Protein AF-A0A3L6PI39-F1 (afdb_monomer)

Mean predicted aligned error: 10.62 Å

Radius of gyration: 19.72 Å; Cα contacts (8 Å, |Δi|>4): 146; chains: 1; bounding box: 45×63×44 Å

Secondary structure (DSSP, 8-state):
-PPP----PPPP---------------SS-EE--EE-TT--EEE-HHHHHHHHHHHHHHHHHHS-TT--BSS-SS-TTBPPHHHHHHHHHHHHTTEEPPTT-HHHHHHHHHHHHHHHHHHHHHHHHHHHHHT----STTTHHHHTTHHHHHHHHHSHHHHHHHHTT-

Organism: Panicum miliaceum (NCBI:txid4540)

Foldseek 3Di:
DDDDDDDPDDDDPPPDPDPPCPDLDQDPAADEQDDADPQLQRPPDPVVNVNLLSLLLLLLLVQPALQQPACDDPDPPSHGDVVSLVSSLVSSCVRYPYDPPCSVSNSVVSSVSSRVSSVVVLVVLLVCLVVVHDDDCVSRVVHVVCSVVSSVVCPDPVNVVVVVVVD

pLDDT: mean 79.51, std 19.21, range [31.94, 96.56]

Sequence (167 aa):
MKRCQLRLRKRPRRQLPVGPNEVNKMPKGRSLIIKLDELGELVAPISVMGPYKSSIGVVVRENVPIRYKYWNAKDKTCVVPDSVKEICWGKLKEKFIFPEGSEALARRRALFLMGNSFRYFKFTLNKHVKNKTEPDWENLANQQLFWEEFVMYKMSEESQANSTTNS

Solvent-accessible surface area (backbone atoms only — not comparable to full-atom values): 10200 Å² total; per-residue (Å²): 136,86,84,89,78,86,79,83,75,80,78,78,81,80,79,71,84,82,67,83,81,68,72,75,60,70,73,93,60,73,43,74,42,73,38,62,47,100,74,29,46,80,67,29,52,68,83,50,49,58,59,49,55,41,29,43,45,40,43,38,66,77,63,52,66,68,66,40,79,32,66,76,61,94,60,76,74,53,34,54,52,67,70,52,52,48,52,43,50,50,63,49,51,75,36,38,46,71,47,86,94,38,58,70,46,39,50,56,32,48,55,52,52,34,42,54,41,48,53,51,50,53,53,57,54,50,50,25,60,75,68,74,49,80,75,76,47,91,87,34,57,89,41,56,87,34,43,66,64,39,48,54,49,61,73,31,67,75,47,50,52,65,61,61,77,78,109

Structure (mmCIF, N/CA/C/O backbone):
data_AF-A0A3L6PI39-F1
#
_entry.id   AF-A0A3L6PI39-F1
#
loop_
_atom_site.group_PDB
_atom_site.id
_atom_site.type_symbol
_atom_site.label_atom_id
_atom_site.label_alt_id
_atom_site.label_comp_id
_atom_site.label_asym_id
_atom_site.label_entity_id
_atom_site.label_seq_id
_atom_site.pdbx_PDB_ins_code
_atom_site.Cartn_x
_atom_site.Cartn_y
_atom_site.Cartn_z
_atom_site.occupancy
_atom_site.B_iso_or_equiv
_atom_site.auth_seq_id
_atom_site.auth_comp_id
_atom_site.auth_asym_id
_atom_site.auth_atom_id
_atom_site.pdbx_PDB_model_num
ATOM 1 N N . MET A 1 1 ? 24.907 52.039 -8.356 1.00 39.50 1 MET A N 1
ATOM 2 C CA . MET A 1 1 ? 24.135 51.416 -9.459 1.00 39.50 1 MET A CA 1
ATOM 3 C C . MET A 1 1 ? 23.731 50.002 -9.048 1.00 39.50 1 MET A C 1
ATOM 5 O O . MET A 1 1 ? 24.560 49.277 -8.515 1.00 39.50 1 MET A O 1
ATOM 9 N N . LYS A 1 2 ? 22.437 49.670 -9.149 1.00 38.12 2 LYS A N 1
ATOM 10 C CA . LYS A 1 2 ? 21.784 48.532 -8.469 1.00 38.12 2 LYS A CA 1
ATOM 11 C C . LYS A 1 2 ? 22.017 47.202 -9.210 1.00 38.12 2 LYS A C 1
ATOM 13 O O . LYS A 1 2 ? 21.803 47.131 -10.415 1.00 38.12 2 LYS A O 1
ATOM 18 N N . ARG A 1 3 ? 22.410 46.150 -8.477 1.00 36.62 3 ARG A N 1
ATOM 19 C CA . ARG A 1 3 ? 22.516 44.759 -8.964 1.00 36.62 3 ARG A CA 1
ATOM 20 C C . ARG A 1 3 ? 21.129 44.213 -9.340 1.00 36.62 3 ARG A C 1
ATOM 22 O O . ARG A 1 3 ? 20.230 44.194 -8.502 1.00 36.62 3 ARG A O 1
ATOM 29 N N . CYS A 1 4 ? 20.982 43.732 -10.575 1.00 31.94 4 CYS A N 1
ATOM 30 C CA . CYS A 1 4 ? 19.841 42.932 -11.024 1.00 31.94 4 CYS A CA 1
ATOM 31 C C . CYS A 1 4 ? 19.865 41.552 -10.349 1.00 31.94 4 CYS A C 1
ATOM 33 O O . CYS A 1 4 ? 20.789 40.775 -10.572 1.00 31.94 4 CYS A O 1
ATOM 35 N N . GLN A 1 5 ? 18.841 41.225 -9.557 1.00 40.06 5 GLN A N 1
ATOM 36 C CA . GLN A 1 5 ? 18.541 39.846 -9.167 1.00 40.06 5 GLN A CA 1
ATOM 37 C C . GLN A 1 5 ? 17.356 39.343 -9.997 1.00 40.06 5 GLN A C 1
ATOM 39 O O . GLN A 1 5 ? 16.225 39.808 -9.842 1.00 40.06 5 GLN A O 1
ATOM 44 N N . LEU A 1 6 ? 17.623 38.380 -10.879 1.00 38.12 6 LEU A N 1
ATOM 45 C CA . LEU A 1 6 ? 16.611 37.649 -11.632 1.00 38.12 6 LEU A CA 1
ATOM 46 C C . LEU A 1 6 ? 15.850 36.725 -10.662 1.00 38.12 6 LEU A C 1
ATOM 48 O O . LEU A 1 6 ? 16.377 35.709 -10.209 1.00 38.12 6 LEU A O 1
ATOM 52 N N . ARG A 1 7 ? 14.602 37.062 -10.317 1.00 40.19 7 ARG A N 1
ATOM 53 C CA . ARG A 1 7 ? 13.710 36.146 -9.589 1.00 40.19 7 ARG A CA 1
ATOM 54 C C . ARG A 1 7 ? 13.206 35.071 -10.553 1.00 40.19 7 ARG A C 1
ATOM 56 O O . ARG A 1 7 ? 12.325 35.335 -11.369 1.00 40.19 7 ARG A O 1
ATOM 63 N N . LEU A 1 8 ? 13.721 33.849 -10.432 1.00 42.47 8 LEU A N 1
ATOM 64 C CA . LEU A 1 8 ? 13.136 32.666 -11.066 1.00 42.47 8 LEU A CA 1
ATOM 65 C C . LEU A 1 8 ? 11.735 32.426 -10.478 1.00 42.47 8 LEU A C 1
ATOM 67 O O . LEU A 1 8 ? 11.581 31.938 -9.358 1.00 42.47 8 LEU A O 1
ATOM 71 N N . ARG A 1 9 ? 10.691 32.801 -11.225 1.00 39.16 9 ARG A N 1
ATOM 72 C CA . ARG A 1 9 ? 9.297 32.486 -10.885 1.00 39.16 9 ARG A CA 1
ATOM 73 C C . ARG A 1 9 ? 9.102 30.969 -10.985 1.00 39.16 9 ARG A C 1
ATOM 75 O O . ARG A 1 9 ? 9.235 30.398 -12.066 1.00 39.16 9 ARG A O 1
ATOM 82 N N . LYS A 1 10 ? 8.781 30.308 -9.867 1.00 44.25 10 LYS A N 1
ATOM 83 C CA . LYS A 1 10 ? 8.395 28.887 -9.862 1.00 44.25 10 LYS A CA 1
ATOM 84 C C . LYS A 1 10 ? 7.139 28.710 -10.725 1.00 44.25 10 LYS A C 1
ATOM 86 O O . LYS A 1 10 ? 6.138 29.385 -10.498 1.00 44.25 10 LYS A O 1
ATOM 91 N N . ARG A 1 11 ? 7.196 27.819 -11.722 1.00 35.59 11 ARG A N 1
ATOM 92 C CA . ARG A 1 11 ? 6.043 27.478 -12.570 1.00 35.59 11 ARG A CA 1
ATOM 93 C C . ARG A 1 11 ? 4.965 26.789 -11.714 1.00 35.59 11 ARG A C 1
ATOM 95 O O . ARG A 1 11 ? 5.303 25.843 -11.001 1.00 35.59 11 ARG A O 1
ATOM 102 N N . PRO A 1 12 ? 3.691 27.210 -11.775 1.00 39.28 12 PRO A N 1
ATOM 103 C CA . PRO A 1 12 ? 2.614 26.499 -11.097 1.00 39.28 12 PRO A CA 1
ATOM 104 C C . PRO A 1 12 ? 2.446 25.102 -11.712 1.00 39.28 12 PRO A C 1
ATOM 106 O O . PRO A 1 12 ? 2.487 24.944 -12.936 1.00 39.28 12 PRO A O 1
ATOM 109 N N . ARG A 1 13 ? 2.269 24.075 -10.868 1.00 39.69 13 ARG A N 1
ATOM 110 C CA . ARG A 1 13 ? 1.882 22.734 -11.333 1.00 39.69 13 ARG A CA 1
ATOM 111 C C . ARG A 1 13 ? 0.530 22.865 -12.027 1.00 39.69 13 ARG A C 1
ATOM 113 O O . ARG A 1 13 ? -0.454 23.190 -11.369 1.00 39.69 13 ARG A O 1
ATOM 120 N N . ARG A 1 14 ? 0.472 22.601 -13.335 1.00 37.84 14 ARG A N 1
ATOM 121 C CA . ARG A 1 14 ? -0.806 22.387 -14.023 1.00 37.84 14 ARG A CA 1
ATOM 122 C C . ARG A 1 14 ? -1.449 21.157 -13.388 1.00 37.84 14 ARG A C 1
ATOM 124 O O . ARG A 1 14 ? -0.937 20.053 -13.549 1.00 37.84 14 ARG A O 1
ATOM 131 N N . GLN A 1 15 ? -2.521 21.355 -12.632 1.00 40.69 15 GLN A N 1
ATOM 132 C CA . GLN A 1 15 ? -3.422 20.260 -12.304 1.00 40.69 15 GLN A CA 1
ATOM 133 C C . GLN A 1 15 ? -4.182 19.955 -13.594 1.00 40.69 15 GLN A C 1
ATOM 135 O O . GLN A 1 15 ? -4.947 20.788 -14.073 1.00 40.69 15 GLN A O 1
ATOM 140 N N . LEU A 1 16 ? -3.875 18.817 -14.217 1.00 37.38 16 LEU A N 1
ATOM 141 C CA . LEU A 1 16 ? -4.706 18.294 -15.296 1.00 37.38 16 LEU A CA 1
ATOM 142 C C . LEU A 1 16 ? -6.069 17.926 -14.693 1.00 37.38 16 LEU A C 1
ATOM 144 O O . LEU A 1 16 ? -6.094 17.420 -13.566 1.00 37.38 16 LEU A O 1
ATOM 148 N N . PRO A 1 17 ? -7.182 18.191 -15.397 1.00 33.75 17 PRO A N 1
ATOM 149 C CA . PRO A 1 17 ? -8.504 17.825 -14.919 1.00 33.75 17 PRO A CA 1
ATOM 150 C C . PRO A 1 17 ? -8.532 16.319 -14.656 1.00 33.75 17 PRO A C 1
ATOM 152 O O . PRO A 1 17 ? -8.237 15.509 -15.536 1.00 33.75 17 PRO A O 1
ATOM 155 N N . VAL A 1 18 ? -8.829 15.958 -13.410 1.00 47.06 18 VAL A N 1
ATOM 156 C CA . VAL A 1 18 ? -9.078 14.574 -13.018 1.00 47.06 18 VAL A CA 1
ATOM 157 C C . VAL A 1 18 ? -10.391 14.193 -13.692 1.00 47.06 18 VAL A C 1
ATOM 159 O O . VAL A 1 18 ? -11.441 14.732 -13.346 1.00 47.06 18 VAL A O 1
ATOM 162 N N . GLY A 1 19 ? -10.310 13.346 -14.721 1.00 35.53 19 GLY A N 1
ATOM 163 C CA . GLY A 1 19 ? -11.484 12.772 -15.375 1.00 35.53 19 GLY A CA 1
ATOM 164 C C . GLY A 1 19 ? -12.363 12.012 -14.374 1.00 35.53 19 GLY A C 1
ATOM 165 O O . GLY A 1 19 ? -11.926 11.760 -13.247 1.00 35.53 19 GLY A O 1
ATOM 166 N N . PRO A 1 20 ? -13.604 11.659 -14.752 1.00 33.81 20 PRO A N 1
ATOM 167 C CA . PRO A 1 20 ? -14.508 10.929 -13.869 1.00 33.81 20 PRO A CA 1
ATOM 168 C C . PRO A 1 20 ? -13.788 9.706 -13.293 1.00 33.81 20 PRO A C 1
ATOM 170 O O . PRO A 1 20 ? -13.123 8.980 -14.030 1.00 33.81 20 PRO A O 1
ATOM 173 N N . ASN A 1 21 ? -13.874 9.544 -11.969 1.00 45.19 21 ASN A N 1
ATOM 174 C CA . ASN A 1 21 ? -13.255 8.459 -11.213 1.00 45.19 21 ASN A CA 1
ATOM 175 C C . ASN A 1 21 ? -13.809 7.111 -11.694 1.00 45.19 21 ASN A C 1
ATOM 177 O O . ASN A 1 21 ? -14.702 6.539 -11.072 1.00 45.19 21 ASN A O 1
ATOM 181 N N . GLU A 1 22 ? -13.269 6.576 -12.785 1.00 43.88 22 GLU A N 1
ATOM 182 C CA . GLU A 1 22 ? -13.288 5.141 -12.989 1.00 43.88 22 GLU A CA 1
ATOM 183 C C . GLU A 1 22 ? -12.560 4.558 -11.776 1.00 43.88 22 GLU A C 1
ATOM 185 O O . GLU A 1 22 ? -11.419 4.930 -11.482 1.00 43.88 22 GLU A O 1
ATOM 190 N N . VAL A 1 23 ? -13.283 3.754 -10.993 1.00 54.53 23 VAL A N 1
ATOM 191 C CA . VAL A 1 23 ? -12.798 3.128 -9.758 1.00 54.53 23 VAL A CA 1
ATOM 192 C C . VAL A 1 23 ? -11.369 2.654 -9.996 1.00 54.53 23 VAL A C 1
ATOM 194 O O . VAL A 1 23 ? -11.125 1.977 -10.993 1.00 54.53 23 VAL A O 1
ATOM 197 N N . ASN A 1 24 ? -10.420 3.057 -9.139 1.00 62.69 24 ASN A N 1
ATOM 198 C CA . ASN A 1 24 ? -9.014 2.676 -9.297 1.00 62.69 24 ASN A CA 1
ATOM 199 C C . ASN A 1 24 ? -8.946 1.146 -9.396 1.00 62.69 24 ASN A C 1
ATOM 201 O O . ASN A 1 24 ? -9.090 0.468 -8.384 1.00 62.69 24 ASN A O 1
ATOM 205 N N . LYS A 1 25 ? -8.770 0.622 -10.608 1.00 71.06 25 LYS A N 1
ATOM 206 C CA . LYS A 1 25 ? -8.660 -0.804 -10.914 1.00 71.06 25 LYS A CA 1
ATOM 207 C C . LYS A 1 25 ? -7.218 -1.115 -11.274 1.00 71.06 25 LYS A C 1
ATOM 209 O O . LYS A 1 25 ? -6.476 -0.254 -11.750 1.00 71.06 25 LYS A O 1
ATOM 214 N N . MET A 1 26 ? -6.826 -2.364 -11.059 1.00 80.25 26 MET A N 1
ATOM 215 C CA . MET A 1 26 ? -5.541 -2.855 -11.542 1.00 80.25 26 MET A CA 1
ATOM 216 C C . MET A 1 26 ? -5.501 -2.777 -13.080 1.00 80.25 26 MET A C 1
ATOM 218 O O . MET A 1 26 ? -6.499 -3.126 -13.720 1.00 80.25 26 MET A O 1
ATOM 222 N N . PRO A 1 27 ? -4.387 -2.360 -13.708 1.00 79.88 27 PRO A N 1
ATOM 223 C CA . PRO A 1 27 ? -4.269 -2.385 -15.159 1.00 79.88 27 PRO A CA 1
ATOM 224 C C . PRO A 1 27 ? -4.460 -3.811 -15.699 1.00 79.88 27 PRO A C 1
ATOM 226 O O . PRO A 1 27 ? -3.979 -4.796 -15.127 1.00 79.88 27 PRO A O 1
ATOM 229 N N . LYS A 1 28 ? -5.178 -3.919 -16.826 1.00 76.12 28 LYS A N 1
ATOM 230 C CA . LYS A 1 28 ? -5.481 -5.208 -17.473 1.00 76.12 28 LYS A CA 1
ATOM 231 C C . LYS A 1 28 ? -4.230 -5.864 -18.079 1.00 76.12 28 LYS A C 1
ATOM 233 O O . LYS A 1 28 ? -4.134 -7.086 -18.075 1.00 76.12 28 LYS A O 1
ATOM 238 N N . GLY A 1 29 ? -3.265 -5.067 -18.545 1.00 79.06 29 GLY A N 1
ATOM 239 C CA . GLY A 1 29 ? -1.995 -5.528 -19.122 1.00 79.06 29 GLY A CA 1
ATOM 240 C C . GLY A 1 29 ? -0.782 -5.315 -18.210 1.00 79.06 29 GLY A C 1
ATOM 241 O O . GLY A 1 29 ? -0.890 -4.711 -17.142 1.00 79.06 29 GLY A O 1
ATOM 242 N N . ARG A 1 30 ? 0.387 -5.793 -18.658 1.00 81.69 30 ARG A N 1
ATOM 243 C CA . ARG A 1 30 ? 1.677 -5.515 -18.007 1.00 81.69 30 ARG A CA 1
ATOM 244 C C . ARG A 1 30 ? 2.268 -4.211 -18.530 1.00 81.69 30 ARG A C 1
ATOM 246 O O . ARG A 1 30 ? 2.259 -3.970 -19.732 1.00 81.69 30 ARG A O 1
ATOM 253 N N . SER A 1 31 ? 2.786 -3.383 -17.631 1.00 81.75 31 SER A N 1
ATOM 254 C CA . SER A 1 31 ? 3.472 -2.134 -17.969 1.00 81.75 31 SER A CA 1
ATOM 255 C C . SER A 1 31 ? 4.971 -2.271 -17.736 1.00 81.75 31 SER A C 1
ATOM 257 O O . SER A 1 31 ? 5.403 -2.674 -16.655 1.00 81.75 31 SER A O 1
ATOM 259 N N . LEU A 1 32 ? 5.761 -1.921 -18.750 1.00 75.94 32 LEU A N 1
ATOM 260 C CA . LEU A 1 32 ? 7.213 -1.880 -18.641 1.00 75.94 32 LEU A CA 1
ATOM 261 C C . LEU A 1 32 ? 7.647 -0.570 -17.983 1.00 75.94 32 LEU A C 1
ATOM 263 O O . LEU A 1 32 ? 7.307 0.523 -18.443 1.00 75.94 32 LEU A O 1
ATOM 267 N N . ILE A 1 33 ? 8.421 -0.692 -16.914 1.00 76.75 33 ILE A N 1
ATOM 268 C CA . ILE A 1 33 ? 9.113 0.417 -16.277 1.00 76.75 33 ILE A CA 1
ATOM 269 C C . ILE A 1 33 ? 10.510 0.481 -16.883 1.00 76.75 33 ILE A C 1
ATOM 271 O O . ILE A 1 33 ? 11.258 -0.487 -16.819 1.00 76.75 33 ILE A O 1
ATOM 275 N N . ILE A 1 34 ? 10.854 1.622 -17.480 1.00 69.94 34 ILE A N 1
ATOM 276 C CA . ILE A 1 34 ? 12.105 1.777 -18.233 1.00 69.94 34 ILE A CA 1
ATOM 277 C C . ILE A 1 34 ? 13.202 2.352 -17.339 1.00 69.94 34 ILE A C 1
ATOM 279 O O . ILE A 1 34 ? 14.354 1.940 -17.429 1.00 69.94 34 ILE A O 1
ATOM 283 N N . LYS A 1 35 ? 12.863 3.317 -16.475 1.00 77.19 35 LYS A N 1
ATOM 284 C CA . LYS A 1 35 ? 13.859 4.010 -15.655 1.00 77.19 35 LYS A CA 1
ATOM 285 C C . LYS A 1 35 ? 13.341 4.343 -14.264 1.00 77.19 35 LYS A C 1
ATOM 287 O O . LYS A 1 35 ? 12.277 4.954 -14.118 1.00 77.19 35 LYS A O 1
ATOM 292 N N . LEU A 1 36 ? 14.163 4.002 -13.276 1.00 80.75 36 LEU A N 1
ATOM 293 C CA . LEU A 1 36 ? 14.046 4.439 -11.890 1.00 80.75 36 LEU A CA 1
ATOM 294 C C . LEU A 1 36 ? 15.141 5.471 -11.576 1.00 80.75 36 LEU A C 1
ATOM 296 O O . LEU A 1 36 ? 16.206 5.441 -12.197 1.00 80.75 36 LEU A O 1
ATOM 300 N N . ASP A 1 37 ? 14.875 6.398 -10.658 1.00 80.88 37 ASP A N 1
ATOM 301 C CA . ASP A 1 37 ? 15.915 7.260 -10.081 1.00 80.88 37 ASP A CA 1
ATOM 302 C C . ASP A 1 37 ? 16.670 6.555 -8.940 1.00 80.88 37 ASP A C 1
ATOM 304 O O . ASP A 1 37 ? 16.366 5.418 -8.581 1.00 80.88 37 ASP A O 1
ATOM 308 N N . GLU A 1 38 ? 17.648 7.242 -8.345 1.00 79.50 38 GLU A N 1
ATOM 309 C CA . GLU A 1 38 ? 18.454 6.744 -7.217 1.00 79.50 38 GLU A CA 1
ATOM 310 C C . GLU A 1 38 ? 17.622 6.406 -5.966 1.00 79.50 38 GLU A C 1
ATOM 312 O O . GLU A 1 38 ? 18.056 5.636 -5.110 1.00 79.50 38 GLU A O 1
ATOM 317 N N . LEU A 1 39 ? 16.412 6.959 -5.853 1.00 79.00 39 LEU A N 1
ATOM 318 C CA . LEU A 1 39 ? 15.469 6.701 -4.765 1.00 79.00 39 LEU A CA 1
ATOM 319 C C . LEU A 1 39 ? 14.466 5.587 -5.109 1.00 79.00 39 LEU A C 1
ATOM 321 O O . LEU A 1 39 ? 13.666 5.203 -4.249 1.00 79.00 39 LEU A O 1
ATOM 325 N N . GLY A 1 40 ? 14.503 5.062 -6.336 1.00 76.69 40 GLY A N 1
ATOM 326 C CA . GLY A 1 40 ? 13.582 4.055 -6.852 1.00 76.69 40 GLY A CA 1
ATOM 327 C C . GLY A 1 40 ? 12.253 4.615 -7.352 1.00 76.69 40 GLY A C 1
ATOM 328 O O . GLY A 1 40 ? 11.320 3.841 -7.567 1.00 76.69 40 GLY A O 1
ATOM 329 N N . GLU A 1 41 ? 12.122 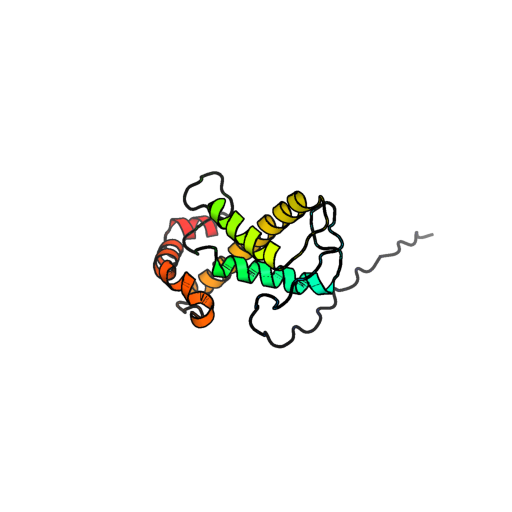5.933 -7.506 1.00 80.38 41 GLU A N 1
ATOM 330 C CA . GLU A 1 41 ? 10.944 6.541 -8.115 1.00 80.38 41 GLU A CA 1
ATOM 331 C C . GLU A 1 41 ? 10.916 6.302 -9.616 1.00 80.38 41 GLU A C 1
ATOM 333 O O . GLU A 1 41 ? 11.932 6.307 -10.309 1.00 80.38 41 GLU A O 1
ATOM 338 N N . LEU A 1 42 ? 9.701 6.153 -10.128 1.00 77.38 42 LEU A N 1
ATOM 339 C CA . LEU A 1 42 ? 9.447 6.046 -11.553 1.00 77.38 42 LEU A CA 1
ATOM 340 C C . LEU A 1 42 ? 9.755 7.363 -12.255 1.00 77.38 42 LEU A C 1
ATOM 342 O O . LEU A 1 42 ? 9.037 8.345 -12.069 1.00 77.38 42 LEU A O 1
ATOM 346 N N . VAL A 1 43 ? 10.784 7.357 -13.100 1.00 77.00 43 VAL A N 1
ATOM 347 C CA . VAL A 1 43 ? 11.140 8.504 -13.948 1.00 77.00 43 VAL A CA 1
ATOM 348 C C . VAL A 1 43 ? 10.526 8.353 -15.335 1.00 77.00 43 VAL A C 1
ATOM 350 O O . VAL A 1 43 ? 10.044 9.330 -15.907 1.00 77.00 43 VAL A O 1
ATOM 353 N N . ALA A 1 44 ? 10.519 7.134 -15.882 1.00 70.75 44 ALA A N 1
ATOM 354 C CA . ALA A 1 44 ? 9.964 6.866 -17.202 1.00 70.75 44 ALA A CA 1
ATOM 355 C C . ALA A 1 44 ? 9.410 5.433 -17.338 1.00 70.75 44 ALA A C 1
ATOM 357 O O . ALA A 1 44 ? 10.024 4.488 -16.829 1.00 70.75 44 ALA A O 1
ATOM 358 N N . PRO A 1 45 ? 8.303 5.249 -18.084 1.00 78.88 45 PRO A N 1
ATOM 359 C CA . PRO A 1 45 ? 7.528 6.284 -18.782 1.00 78.88 45 PRO A CA 1
ATOM 360 C C . PRO A 1 45 ? 6.531 7.020 -17.862 1.00 78.88 45 PRO A C 1
ATOM 362 O O . PRO A 1 45 ? 5.938 6.433 -16.957 1.00 78.88 45 PRO A O 1
ATOM 365 N N . ILE A 1 46 ? 6.297 8.314 -18.125 1.00 79.56 46 ILE A N 1
ATOM 366 C CA . ILE A 1 46 ? 5.378 9.164 -17.335 1.00 79.56 46 ILE A CA 1
ATOM 367 C C . ILE A 1 46 ? 3.944 8.605 -17.348 1.00 79.56 46 ILE A C 1
ATOM 369 O O . ILE A 1 46 ? 3.238 8.678 -16.343 1.00 79.56 46 ILE A O 1
ATOM 373 N N . SER A 1 47 ? 3.534 7.985 -18.460 1.00 83.31 47 SER A N 1
ATOM 374 C CA . SER A 1 47 ? 2.216 7.359 -18.625 1.00 83.31 47 SER A CA 1
ATOM 375 C C . SER A 1 47 ? 1.939 6.239 -17.618 1.00 83.31 47 SER A C 1
ATOM 377 O O . SER A 1 47 ? 0.784 6.008 -17.274 1.00 83.31 47 SER A O 1
ATOM 379 N N . VAL A 1 48 ? 2.979 5.575 -17.103 1.00 84.25 48 VAL A N 1
ATOM 380 C CA . VAL A 1 48 ? 2.858 4.449 -16.163 1.00 84.25 48 VAL A CA 1
ATOM 381 C C . VAL A 1 48 ? 2.828 4.917 -14.704 1.00 84.25 48 VAL A C 1
ATOM 383 O O . VAL A 1 48 ? 2.324 4.201 -13.842 1.00 84.25 48 VAL A O 1
ATOM 386 N N . MET A 1 49 ? 3.271 6.144 -14.402 1.00 83.31 49 MET A N 1
ATOM 387 C CA . MET A 1 49 ? 3.340 6.655 -13.023 1.00 83.31 49 MET A CA 1
ATOM 388 C C . MET A 1 49 ? 1.973 6.718 -12.331 1.00 83.31 49 MET A C 1
ATOM 390 O O . MET A 1 49 ? 1.859 6.374 -11.153 1.00 83.31 49 MET A O 1
ATOM 394 N N . GLY A 1 50 ? 0.943 7.176 -13.050 1.00 85.12 50 GLY A N 1
ATOM 395 C CA . GLY A 1 50 ? -0.435 7.230 -12.553 1.00 85.12 50 GLY A CA 1
ATOM 396 C C . GLY A 1 50 ? -0.976 5.829 -12.249 1.00 85.12 50 GLY A C 1
ATOM 397 O O . GLY A 1 50 ? -1.236 5.535 -11.080 1.00 85.12 50 GLY A O 1
ATOM 398 N N . PRO A 1 51 ? -1.049 4.937 -13.258 1.00 88.81 51 PRO A N 1
ATOM 399 C CA . PRO A 1 51 ? -1.454 3.545 -13.080 1.00 88.81 51 PRO A CA 1
ATOM 400 C C . PRO A 1 51 ? -0.686 2.815 -11.977 1.00 88.81 51 PRO A C 1
ATOM 402 O O . PRO A 1 51 ? -1.293 2.068 -11.215 1.00 88.81 51 PRO A O 1
ATOM 405 N N . TYR A 1 52 ? 0.617 3.058 -11.827 1.00 88.88 52 TYR A N 1
ATOM 406 C CA . TYR A 1 52 ? 1.426 2.463 -10.764 1.00 88.88 52 TYR A CA 1
ATOM 407 C C . TYR A 1 52 ? 0.975 2.890 -9.363 1.00 88.88 52 TYR A C 1
ATOM 409 O O . TYR A 1 52 ? 0.755 2.047 -8.493 1.00 88.88 52 TYR A O 1
ATOM 417 N N . LYS A 1 53 ? 0.772 4.196 -9.138 1.00 89.00 53 LYS A N 1
ATOM 418 C CA . LYS A 1 53 ? 0.286 4.710 -7.845 1.00 89.00 53 LYS A CA 1
ATOM 419 C C . LYS A 1 53 ? -1.131 4.230 -7.537 1.00 89.00 53 LYS A C 1
ATOM 421 O O . LYS A 1 53 ? -1.402 3.848 -6.398 1.00 89.00 53 LYS A O 1
ATOM 426 N N . SER A 1 54 ? -2.012 4.209 -8.537 1.00 90.19 54 SER A N 1
ATOM 427 C CA . SER A 1 54 ? -3.363 3.656 -8.393 1.00 90.19 54 SER A CA 1
ATOM 428 C C . SER A 1 54 ? -3.319 2.169 -8.038 1.00 90.19 54 SER A C 1
ATOM 430 O O . SER A 1 54 ? -3.987 1.753 -7.093 1.00 90.19 54 SER A O 1
ATOM 432 N N . SER A 1 55 ? -2.464 1.397 -8.714 1.00 92.56 55 SER A N 1
ATOM 433 C CA . SER A 1 55 ? -2.263 -0.035 -8.461 1.00 92.56 55 SER A CA 1
ATOM 434 C C . SER A 1 55 ? -1.769 -0.307 -7.046 1.00 92.56 55 SER A C 1
ATOM 436 O O . SER A 1 55 ? -2.309 -1.181 -6.381 1.00 92.56 55 SER A O 1
ATOM 438 N N . ILE A 1 56 ? -0.815 0.481 -6.536 1.00 94.06 56 ILE A N 1
ATOM 439 C CA . ILE A 1 56 ? -0.369 0.391 -5.136 1.00 94.06 56 ILE A CA 1
ATOM 440 C C . ILE A 1 56 ? -1.552 0.536 -4.176 1.00 94.06 56 ILE A C 1
ATOM 442 O O . ILE A 1 56 ? -1.691 -0.259 -3.249 1.00 94.06 56 ILE A O 1
ATOM 446 N N . GLY A 1 57 ? -2.420 1.525 -4.407 1.00 93.19 57 GLY A N 1
ATOM 447 C CA . GLY A 1 57 ? -3.602 1.726 -3.572 1.00 93.19 57 GLY A CA 1
ATOM 448 C C . GLY A 1 57 ? -4.578 0.555 -3.616 1.00 93.19 57 GLY A C 1
ATOM 449 O O . GLY A 1 57 ? -5.119 0.181 -2.579 1.00 93.19 57 GLY A O 1
ATOM 450 N N . VAL A 1 58 ? -4.779 -0.042 -4.792 1.00 92.94 58 VAL A N 1
ATOM 451 C CA . VAL A 1 58 ? -5.612 -1.242 -4.961 1.00 92.94 58 VAL A CA 1
ATOM 452 C C . VAL A 1 58 ? -5.011 -2.428 -4.218 1.00 92.94 58 VAL A C 1
ATOM 454 O O . VAL A 1 58 ? -5.679 -3.002 -3.364 1.00 92.94 58 VAL A O 1
ATOM 457 N N . VAL A 1 59 ? -3.728 -2.727 -4.454 1.00 94.81 59 VAL A N 1
ATOM 458 C CA . VAL A 1 59 ? -3.023 -3.827 -3.783 1.00 94.81 59 VAL A CA 1
ATOM 459 C C . VAL A 1 59 ? -3.136 -3.694 -2.266 1.00 94.81 59 VAL A C 1
ATOM 461 O O . VAL A 1 59 ? -3.458 -4.669 -1.592 1.00 94.81 59 VAL A O 1
ATOM 464 N N . VAL A 1 60 ? -2.910 -2.500 -1.714 1.00 95.56 60 VAL A N 1
ATOM 465 C CA . VAL A 1 60 ? -2.988 -2.292 -0.264 1.00 95.56 60 VAL A CA 1
ATOM 466 C C . VAL A 1 60 ? -4.398 -2.553 0.267 1.00 95.56 60 VAL A C 1
ATOM 468 O O . VAL A 1 60 ? -4.541 -3.267 1.256 1.00 95.56 60 VAL A O 1
ATOM 471 N N . ARG A 1 61 ? -5.442 -2.028 -0.387 1.00 93.81 61 ARG A N 1
ATOM 472 C CA . ARG A 1 61 ? -6.837 -2.212 0.056 1.00 93.81 61 ARG A CA 1
ATOM 473 C C . ARG A 1 61 ? -7.317 -3.659 -0.056 1.00 93.81 61 ARG A C 1
ATOM 475 O O . ARG A 1 61 ? -8.100 -4.106 0.775 1.00 93.81 61 ARG A O 1
ATOM 482 N N . GLU A 1 62 ? -6.835 -4.408 -1.037 1.00 92.94 62 GLU A N 1
ATOM 483 C CA . GLU A 1 62 ? -7.228 -5.807 -1.228 1.00 92.94 62 GLU A CA 1
ATOM 484 C C . GLU A 1 62 ? -6.484 -6.778 -0.300 1.00 92.94 62 GLU A C 1
ATOM 486 O O . GLU A 1 62 ? -7.027 -7.819 0.062 1.00 92.94 62 GLU A O 1
ATOM 491 N N . ASN A 1 63 ? -5.241 -6.467 0.083 1.00 94.19 63 ASN A N 1
ATOM 492 C CA . ASN A 1 63 ? -4.347 -7.455 0.705 1.00 94.19 63 ASN A CA 1
ATOM 493 C C . ASN A 1 63 ? -3.928 -7.127 2.134 1.00 94.19 63 ASN A C 1
ATOM 495 O O . ASN A 1 63 ? -3.420 -8.009 2.820 1.00 94.19 63 ASN A O 1
ATOM 499 N N . VAL A 1 64 ? -4.102 -5.884 2.589 1.00 95.56 64 VAL A N 1
ATOM 500 C CA . VAL A 1 64 ? -3.673 -5.458 3.925 1.00 95.56 64 VAL A CA 1
ATOM 501 C C . VAL A 1 64 ? -4.906 -5.249 4.806 1.00 95.56 64 VAL A C 1
ATOM 503 O O . VAL A 1 64 ? -5.615 -4.256 4.630 1.00 95.56 64 VAL A O 1
ATOM 506 N N . PRO A 1 65 ? -5.177 -6.153 5.764 1.00 94.69 65 PRO A N 1
ATOM 507 C CA . PRO A 1 65 ? -6.260 -5.996 6.727 1.00 94.69 65 PRO A CA 1
ATOM 508 C C . PRO A 1 65 ? -6.174 -4.691 7.526 1.00 94.69 65 PRO A C 1
ATOM 510 O O . PRO A 1 65 ? -5.122 -4.352 8.078 1.00 94.69 65 PRO A O 1
ATOM 513 N N . ILE A 1 66 ? -7.301 -3.991 7.671 1.00 94.62 66 ILE A N 1
ATOM 514 C CA . ILE A 1 66 ? -7.378 -2.738 8.444 1.00 94.62 66 ILE A CA 1
ATOM 515 C C . ILE A 1 66 ? -7.153 -2.920 9.951 1.00 94.62 66 ILE A C 1
ATOM 517 O O . ILE A 1 66 ? -6.849 -1.926 10.623 1.00 94.62 66 ILE A O 1
ATOM 521 N N . ARG A 1 67 ? -7.217 -4.162 10.460 1.00 92.00 67 ARG A N 1
ATOM 522 C CA . ARG A 1 67 ? -6.892 -4.524 11.852 1.00 92.00 67 ARG A CA 1
ATOM 523 C C . ARG A 1 67 ? -5.467 -4.131 12.252 1.00 92.00 67 ARG A C 1
ATOM 525 O O . ARG A 1 67 ? -5.204 -3.757 13.390 1.00 92.00 67 ARG A O 1
ATOM 532 N N . TYR A 1 68 ? -4.526 -4.151 11.302 1.00 93.19 68 TYR A N 1
ATOM 533 C CA . TYR A 1 68 ? -3.151 -3.746 11.579 1.00 93.19 68 TYR A CA 1
ATOM 534 C C . TYR A 1 68 ? -3.086 -2.244 11.864 1.00 93.19 68 TYR A C 1
ATOM 536 O O . TYR A 1 68 ? -3.581 -1.421 11.089 1.00 93.19 68 TYR A O 1
ATOM 544 N N . LYS A 1 69 ? -2.465 -1.859 12.981 1.00 89.94 69 LYS A N 1
ATOM 545 C CA . LYS A 1 69 ? -2.351 -0.457 13.406 1.00 89.94 69 LYS A CA 1
ATOM 546 C C . LYS A 1 69 ? -1.274 0.273 12.600 1.00 89.94 69 LYS A C 1
ATOM 548 O O . LYS A 1 69 ? -1.511 1.397 12.152 1.00 89.94 69 LYS A O 1
ATOM 553 N N . TYR A 1 70 ? -0.138 -0.383 12.349 1.00 90.50 70 TYR A N 1
ATOM 554 C CA . TYR A 1 70 ? 1.055 0.252 11.783 1.00 90.50 70 TYR A CA 1
ATOM 555 C C . TYR A 1 70 ? 1.633 -0.506 10.585 1.00 90.50 70 TYR A C 1
ATOM 557 O O . TYR A 1 70 ? 1.638 -1.732 10.550 1.00 90.50 70 TYR A O 1
ATOM 565 N N . TRP A 1 71 ? 2.176 0.234 9.612 1.00 93.94 71 TRP A N 1
ATOM 566 C CA . TRP A 1 71 ? 2.934 -0.349 8.496 1.00 93.94 71 TRP A CA 1
ATOM 567 C C . TRP A 1 71 ? 4.334 -0.800 8.934 1.00 93.94 71 TRP A C 1
ATOM 569 O O . TRP A 1 71 ? 4.758 -1.913 8.643 1.00 93.94 71 TRP A O 1
ATOM 579 N N . ASN A 1 72 ? 5.018 0.077 9.670 1.00 88.25 72 ASN A N 1
ATOM 580 C CA . ASN A 1 72 ? 6.278 -0.175 10.357 1.00 88.25 72 ASN A CA 1
ATOM 581 C C . ASN A 1 72 ? 6.156 0.434 11.762 1.00 88.25 72 ASN A C 1
ATOM 583 O O . ASN A 1 72 ? 5.701 1.573 11.881 1.00 88.25 72 ASN A O 1
ATOM 587 N N . ALA A 1 73 ? 6.567 -0.294 12.796 1.00 82.25 73 ALA A N 1
ATOM 588 C CA . ALA A 1 73 ? 6.709 0.217 14.159 1.00 82.25 73 ALA A CA 1
ATOM 589 C C . ALA A 1 73 ? 7.907 -0.458 14.841 1.00 82.25 73 ALA A C 1
ATOM 591 O O . ALA A 1 73 ? 8.404 -1.474 14.349 1.00 82.25 73 ALA A O 1
ATOM 592 N N . LYS A 1 74 ? 8.386 0.137 15.941 1.00 68.00 74 LYS A N 1
ATOM 593 C CA . LYS A 1 74 ? 9.466 -0.445 16.755 1.00 68.00 74 LYS A CA 1
ATOM 594 C C . LYS A 1 74 ? 8.980 -1.709 17.465 1.00 68.00 74 LYS A C 1
ATOM 596 O O . LYS A 1 74 ? 9.652 -2.734 17.411 1.00 68.00 74 LYS A O 1
ATOM 601 N N . ASP A 1 75 ? 7.778 -1.642 18.028 1.00 73.00 75 ASP A N 1
ATOM 602 C CA . ASP A 1 75 ? 7.103 -2.790 18.620 1.00 73.00 75 ASP A CA 1
ATOM 603 C C . ASP A 1 75 ? 6.399 -3.586 17.522 1.00 73.00 75 ASP A C 1
ATOM 605 O O . ASP A 1 75 ? 5.667 -3.030 16.706 1.00 73.00 75 ASP A O 1
ATOM 609 N N . LYS A 1 76 ? 6.634 -4.901 17.473 1.00 69.12 76 LYS A N 1
ATOM 610 C CA . LYS A 1 76 ? 6.081 -5.781 16.426 1.00 69.12 76 LYS A CA 1
ATOM 611 C C . LYS A 1 76 ? 4.603 -6.130 16.640 1.00 69.12 76 LYS A C 1
ATOM 613 O O . LYS A 1 76 ? 4.021 -6.862 15.840 1.00 69.12 76 LYS A O 1
ATOM 618 N N . THR A 1 77 ? 3.980 -5.625 17.699 1.00 76.19 77 THR A N 1
ATOM 619 C CA . THR A 1 77 ? 2.565 -5.855 17.988 1.00 76.19 77 THR A CA 1
ATOM 620 C C . THR A 1 77 ? 1.703 -4.989 17.064 1.00 76.19 77 THR A C 1
ATOM 622 O O . THR A 1 77 ? 1.942 -3.799 16.874 1.00 76.19 77 THR A O 1
ATOM 625 N N . CYS A 1 78 ? 0.692 -5.590 16.432 1.00 83.12 78 CYS A N 1
ATOM 626 C CA . CYS A 1 78 ? -0.224 -4.905 15.505 1.00 83.12 78 CYS A CA 1
ATOM 627 C C . CYS A 1 78 ? 0.433 -4.265 14.256 1.00 83.12 78 CYS A C 1
ATOM 629 O O . CYS A 1 78 ? -0.167 -3.381 13.632 1.00 83.12 78 CYS A O 1
ATOM 631 N N . VAL A 1 79 ? 1.636 -4.703 13.868 1.00 92.50 79 VAL A N 1
ATOM 632 C CA . VAL A 1 79 ? 2.322 -4.277 12.633 1.00 92.50 79 VAL A CA 1
ATOM 633 C C . VAL A 1 79 ? 1.940 -5.194 11.474 1.00 92.50 79 VAL A C 1
ATOM 635 O O . VAL A 1 79 ? 1.756 -6.393 11.671 1.00 92.50 79 VAL A O 1
ATOM 638 N N . VAL A 1 80 ? 1.840 -4.643 10.261 1.00 94.00 80 VAL A N 1
ATOM 639 C CA . VAL A 1 80 ? 1.673 -5.442 9.037 1.00 94.00 80 VAL A CA 1
ATOM 640 C C . VAL A 1 80 ? 2.855 -6.420 8.906 1.00 94.00 80 VAL A C 1
ATOM 642 O O . VAL A 1 80 ? 3.996 -5.957 8.796 1.00 94.00 80 VAL A O 1
ATOM 645 N N . PRO A 1 81 ? 2.616 -7.746 8.896 1.00 94.12 81 PRO A N 1
ATOM 646 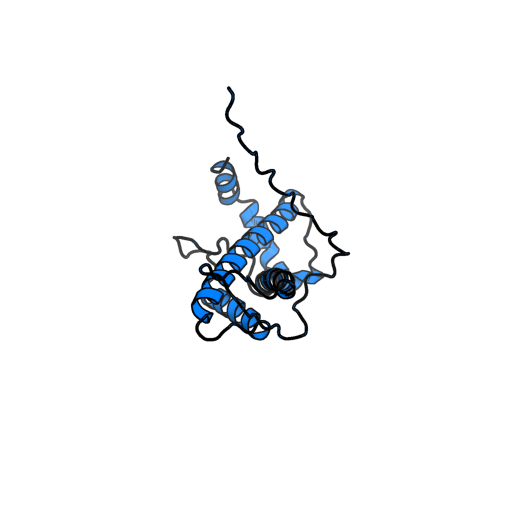C CA . PRO A 1 81 ? 3.676 -8.738 8.773 1.00 94.12 81 PRO A CA 1
ATOM 647 C C . PRO A 1 81 ? 4.412 -8.615 7.445 1.00 94.12 81 PRO A C 1
ATOM 649 O O . PRO A 1 81 ? 3.812 -8.286 6.418 1.00 94.12 81 PRO A O 1
ATOM 652 N N . ASP A 1 82 ? 5.698 -8.956 7.440 1.00 93.69 82 ASP A N 1
ATOM 653 C CA . ASP A 1 82 ? 6.493 -8.896 6.215 1.00 93.69 82 ASP A CA 1
ATOM 654 C C . ASP A 1 82 ? 5.975 -9.878 5.153 1.00 93.69 82 ASP A C 1
ATOM 656 O O . ASP A 1 82 ? 5.980 -9.543 3.976 1.00 93.69 82 ASP A O 1
ATOM 660 N N . SER A 1 83 ? 5.381 -11.014 5.542 1.00 94.56 83 SER A N 1
ATOM 661 C CA . SER A 1 83 ? 4.704 -11.925 4.604 1.00 94.56 83 SER A CA 1
ATOM 662 C C . SER A 1 83 ? 3.577 -11.247 3.813 1.00 94.56 83 SER A C 1
ATOM 664 O O . SER A 1 83 ? 3.448 -11.459 2.611 1.00 94.56 83 SER A O 1
ATOM 666 N N . VAL A 1 84 ? 2.794 -10.372 4.451 1.00 95.69 84 VAL A N 1
ATOM 667 C CA . VAL A 1 84 ? 1.733 -9.601 3.780 1.00 95.69 84 VAL A CA 1
ATOM 668 C C . VAL A 1 84 ? 2.337 -8.551 2.848 1.00 95.69 84 VAL A C 1
ATOM 670 O O . VAL A 1 84 ? 1.844 -8.349 1.735 1.00 95.69 84 VAL A O 1
ATOM 673 N N . LYS A 1 85 ? 3.430 -7.903 3.266 1.00 96.06 85 LYS A N 1
ATOM 674 C CA . LYS A 1 85 ? 4.173 -6.955 2.420 1.00 96.06 85 LYS A CA 1
ATOM 675 C C . LYS A 1 85 ? 4.742 -7.644 1.177 1.00 96.06 85 LYS A C 1
ATOM 677 O O . LYS A 1 85 ? 4.662 -7.075 0.090 1.00 96.06 85 LYS A O 1
ATOM 682 N N . GLU A 1 86 ? 5.229 -8.876 1.312 1.00 95.94 86 GLU A N 1
ATOM 683 C CA . GLU A 1 86 ? 5.707 -9.684 0.188 1.00 95.94 86 GLU A CA 1
ATOM 684 C C . GLU A 1 86 ? 4.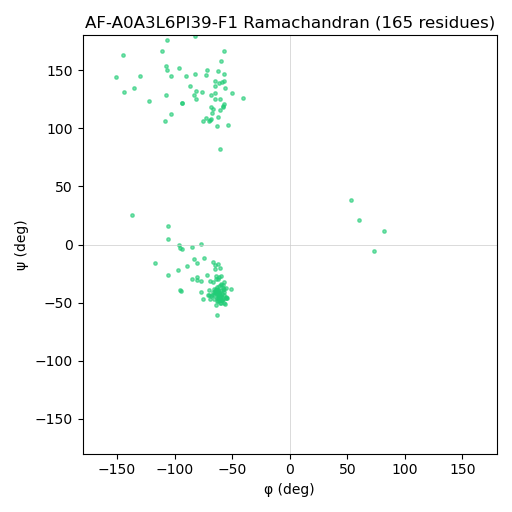594 -10.076 -0.776 1.00 95.94 86 GLU A C 1
ATOM 686 O O . GLU A 1 86 ? 4.780 -9.962 -1.985 1.00 95.94 86 GLU A O 1
ATOM 691 N N . ILE A 1 87 ? 3.415 -10.451 -0.273 1.00 96.19 87 ILE A N 1
ATOM 692 C CA . ILE A 1 87 ? 2.243 -10.701 -1.125 1.00 96.19 87 ILE A CA 1
ATOM 693 C C . ILE A 1 87 ? 1.8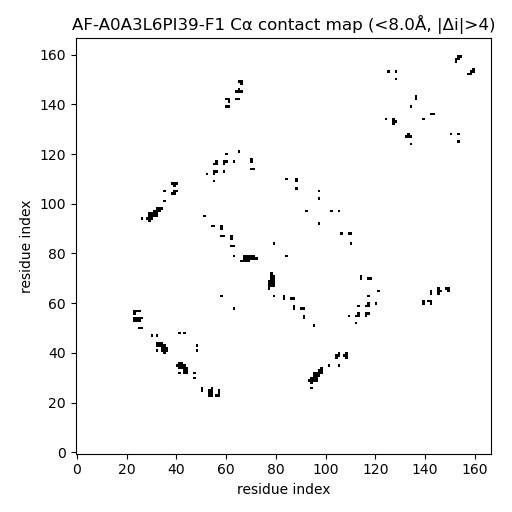84 -9.437 -1.918 1.00 96.19 87 ILE A C 1
ATOM 695 O O . ILE A 1 87 ? 1.654 -9.501 -3.127 1.00 96.19 87 ILE A O 1
ATOM 699 N N . CYS A 1 88 ? 1.886 -8.270 -1.263 1.00 96.31 88 CYS A N 1
ATOM 700 C CA . CYS A 1 88 ? 1.628 -6.995 -1.932 1.00 96.31 88 CYS A CA 1
ATOM 701 C C . CYS A 1 88 ? 2.676 -6.698 -3.016 1.00 96.31 88 CYS A C 1
ATOM 703 O O . CYS A 1 88 ? 2.331 -6.283 -4.124 1.00 96.31 88 CYS A O 1
ATOM 705 N N . TRP A 1 89 ? 3.956 -6.923 -2.713 1.00 96.00 89 TRP A N 1
ATOM 706 C CA . TRP A 1 89 ? 5.041 -6.763 -3.678 1.00 96.00 89 TRP A CA 1
ATOM 707 C C . TRP A 1 89 ? 4.893 -7.716 -4.870 1.00 96.00 89 TRP A C 1
ATOM 709 O O . TRP A 1 89 ? 4.995 -7.275 -6.014 1.00 96.00 89 TRP A O 1
ATOM 719 N N . GLY A 1 90 ? 4.581 -8.990 -4.621 1.00 95.44 90 GLY A N 1
ATOM 720 C CA . GLY A 1 90 ? 4.332 -9.998 -5.653 1.00 95.44 90 GLY A CA 1
ATOM 721 C C . GLY A 1 90 ? 3.229 -9.575 -6.622 1.00 95.44 90 GLY A C 1
ATOM 722 O O . GLY A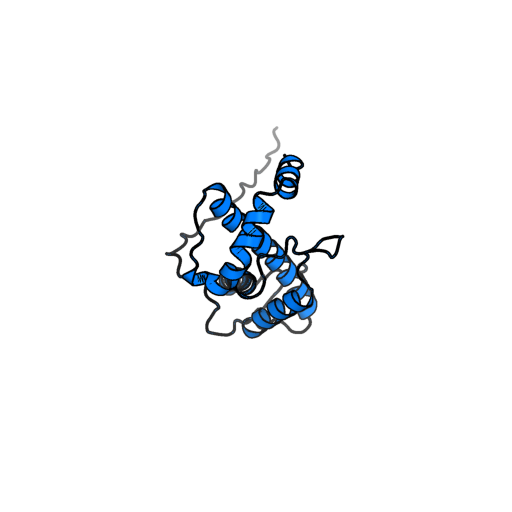 1 90 ? 3.471 -9.502 -7.826 1.00 95.44 90 GLY A O 1
ATOM 723 N N . LYS A 1 91 ? 2.066 -9.164 -6.098 1.00 94.12 91 LYS A N 1
ATOM 724 C CA . LYS A 1 91 ? 0.942 -8.672 -6.916 1.00 94.12 91 LYS A CA 1
ATOM 725 C C . LYS A 1 91 ? 1.303 -7.451 -7.761 1.00 94.12 91 LYS A C 1
ATOM 727 O O . LYS A 1 91 ? 0.822 -7.304 -8.882 1.00 94.12 91 LYS A O 1
ATOM 732 N N . LEU A 1 92 ? 2.162 -6.571 -7.246 1.00 93.19 92 LEU A N 1
ATOM 733 C CA . LEU A 1 92 ? 2.638 -5.424 -8.014 1.00 93.19 92 LEU A CA 1
ATOM 734 C C . LEU A 1 92 ? 3.582 -5.866 -9.149 1.00 93.19 92 LEU A C 1
ATOM 736 O O . LEU A 1 92 ? 3.425 -5.412 -10.283 1.00 93.19 92 LEU A O 1
ATOM 740 N N . LYS A 1 93 ? 4.508 -6.795 -8.881 1.00 93.00 93 LYS A N 1
ATOM 741 C CA . LYS A 1 93 ? 5.431 -7.350 -9.890 1.00 93.00 93 LYS A CA 1
ATOM 742 C C . LYS A 1 93 ? 4.732 -8.098 -11.024 1.00 93.00 93 LYS A C 1
ATOM 744 O O . LYS A 1 93 ? 5.224 -8.102 -12.146 1.00 93.00 93 LYS A O 1
ATOM 749 N N . GLU A 1 94 ? 3.574 -8.701 -10.776 1.00 91.06 94 GLU A N 1
ATOM 750 C CA . GLU A 1 94 ? 2.798 -9.365 -11.835 1.00 91.06 94 GLU A CA 1
ATOM 751 C C . GLU A 1 94 ? 2.347 -8.401 -12.944 1.00 91.06 94 GLU A C 1
ATOM 753 O O . GLU A 1 94 ? 2.138 -8.817 -14.091 1.00 91.06 94 GLU A O 1
ATOM 758 N N . LYS A 1 95 ? 2.178 -7.118 -12.598 1.00 88.69 95 LYS A N 1
ATOM 759 C CA . LYS A 1 95 ? 1.645 -6.065 -13.472 1.00 88.69 95 LYS A CA 1
ATOM 760 C C . LYS A 1 95 ? 2.710 -5.102 -13.972 1.00 88.69 95 LYS A C 1
ATOM 762 O O . LYS A 1 95 ? 2.533 -4.518 -15.039 1.00 88.69 95 LYS A O 1
ATOM 767 N N . PHE A 1 96 ? 3.802 -4.942 -13.237 1.00 89.44 96 PHE A N 1
ATOM 768 C CA . PHE A 1 96 ? 4.866 -4.013 -13.583 1.00 89.44 96 PHE A CA 1
ATOM 769 C C . PHE A 1 96 ? 6.193 -4.747 -13.719 1.00 89.44 96 PHE A C 1
ATOM 771 O O . PHE A 1 96 ? 6.649 -5.408 -12.790 1.00 89.44 96 PHE A O 1
ATOM 778 N N . ILE A 1 97 ? 6.809 -4.611 -14.891 1.00 88.75 97 ILE A N 1
ATOM 779 C CA . ILE A 1 97 ? 8.117 -5.193 -15.186 1.00 88.75 97 ILE A CA 1
ATOM 780 C C . ILE A 1 97 ? 9.165 -4.129 -14.882 1.00 88.75 97 ILE A C 1
ATOM 782 O O . ILE A 1 97 ? 9.111 -3.041 -15.454 1.00 88.75 97 ILE A O 1
ATOM 786 N N . PHE A 1 98 ? 10.090 -4.437 -13.979 1.00 88.50 98 PHE A N 1
ATOM 787 C CA . PHE A 1 98 ? 11.161 -3.534 -13.565 1.00 88.50 98 PHE A CA 1
ATOM 788 C C . PHE A 1 98 ? 12.451 -3.815 -14.352 1.00 88.50 98 PHE A C 1
ATOM 790 O O . PHE A 1 98 ? 12.664 -4.961 -14.752 1.00 88.50 98 PHE A O 1
ATOM 797 N N . PRO A 1 99 ? 13.323 -2.808 -14.554 1.00 88.38 99 PRO A N 1
ATOM 798 C CA . PRO A 1 99 ? 14.629 -3.013 -15.174 1.00 88.38 99 PRO A CA 1
ATOM 799 C C . PRO A 1 99 ? 15.473 -4.041 -14.417 1.00 88.38 99 PRO A C 1
ATOM 801 O O . PRO A 1 99 ? 15.420 -4.116 -13.183 1.00 88.38 99 PRO A O 1
ATOM 804 N N . GLU A 1 100 ? 16.291 -4.794 -15.146 1.00 87.19 100 GLU A N 1
ATOM 805 C CA . GLU A 1 100 ? 17.209 -5.768 -14.559 1.00 87.19 100 GLU A CA 1
ATOM 806 C C . GLU A 1 100 ? 18.162 -5.099 -13.552 1.00 87.19 100 GLU A C 1
ATOM 808 O O . GLU A 1 100 ? 18.571 -3.950 -13.720 1.00 87.19 100 GLU A O 1
ATOM 813 N N . GLY A 1 101 ? 18.446 -5.781 -12.440 1.00 89.12 101 GLY A N 1
ATOM 814 C CA . GLY A 1 101 ? 19.283 -5.248 -11.358 1.00 89.12 101 GLY A CA 1
ATOM 815 C C . GLY A 1 101 ? 18.631 -4.163 -10.486 1.00 89.12 101 GLY A C 1
ATOM 816 O O . GLY A 1 101 ? 19.203 -3.781 -9.468 1.00 89.12 101 GLY A O 1
ATOM 817 N N . SER A 1 102 ? 17.421 -3.690 -10.814 1.00 89.25 102 SER A N 1
ATOM 818 C CA . SER A 1 102 ? 16.744 -2.623 -10.055 1.00 89.25 102 SER A CA 1
ATOM 819 C C . SER A 1 102 ? 15.740 -3.120 -9.005 1.00 89.25 102 SER A C 1
ATOM 821 O O . SER A 1 102 ? 15.147 -2.312 -8.286 1.00 89.25 102 SER A O 1
ATOM 823 N N . GLU A 1 103 ? 15.552 -4.439 -8.875 1.00 89.94 103 GLU A N 1
ATOM 824 C CA . GLU A 1 103 ? 14.461 -5.019 -8.080 1.00 89.94 103 GLU A CA 1
ATOM 825 C C . GLU A 1 103 ? 14.504 -4.604 -6.605 1.00 89.94 103 GLU A C 1
ATOM 827 O O . GLU A 1 103 ? 13.481 -4.213 -6.045 1.00 89.94 103 GLU A O 1
ATOM 832 N N . ALA A 1 104 ? 15.678 -4.639 -5.969 1.00 91.19 104 ALA A N 1
ATOM 833 C CA . ALA A 1 104 ? 15.811 -4.276 -4.558 1.00 91.19 104 ALA A CA 1
ATOM 834 C C . ALA A 1 104 ? 15.422 -2.808 -4.301 1.00 91.19 104 ALA A C 1
ATOM 836 O O . ALA A 1 104 ? 14.724 -2.497 -3.330 1.00 91.19 104 ALA A O 1
ATOM 837 N N . LEU A 1 105 ? 15.828 -1.909 -5.204 1.00 91.12 105 LEU A N 1
ATOM 838 C CA . LEU A 1 105 ? 15.512 -0.486 -5.133 1.00 91.12 105 LEU A CA 1
ATOM 839 C C . LEU A 1 105 ? 14.016 -0.240 -5.381 1.00 91.12 105 LEU A C 1
ATOM 841 O O . LEU A 1 105 ? 13.356 0.443 -4.592 1.00 91.12 105 LEU A O 1
ATOM 845 N N . ALA A 1 106 ? 13.468 -0.864 -6.426 1.00 90.56 106 ALA A N 1
ATOM 846 C CA . ALA A 1 106 ? 12.053 -0.807 -6.770 1.00 90.56 106 ALA A CA 1
ATOM 847 C C . ALA A 1 106 ? 11.167 -1.312 -5.625 1.00 90.56 106 ALA A C 1
ATOM 849 O O . ALA A 1 106 ? 10.211 -0.642 -5.233 1.00 90.56 106 ALA A O 1
ATOM 850 N N . ARG A 1 107 ? 11.524 -2.458 -5.035 1.00 93.81 107 ARG A N 1
ATOM 851 C CA . ARG A 1 107 ? 10.824 -3.059 -3.896 1.00 93.81 107 ARG A CA 1
ATOM 852 C C . ARG A 1 107 ? 10.827 -2.129 -2.697 1.00 93.81 107 ARG A C 1
ATOM 854 O O . ARG A 1 107 ? 9.769 -1.853 -2.132 1.00 93.81 107 ARG A O 1
ATOM 861 N N . ARG A 1 108 ? 11.996 -1.601 -2.320 1.00 93.38 108 ARG A N 1
ATOM 862 C CA . ARG A 1 108 ? 12.114 -0.653 -1.204 1.00 93.38 108 ARG A CA 1
ATOM 863 C C . ARG A 1 108 ? 11.194 0.551 -1.412 1.00 93.38 108 ARG A C 1
ATOM 865 O O . ARG A 1 108 ? 10.480 0.938 -0.483 1.00 93.38 108 ARG A O 1
ATOM 872 N N . ARG A 1 109 ? 11.174 1.125 -2.621 1.00 92.81 109 ARG A N 1
ATOM 873 C CA . ARG A 1 109 ? 10.301 2.265 -2.927 1.00 92.81 109 ARG A CA 1
ATOM 874 C C . ARG A 1 109 ? 8.825 1.880 -2.924 1.00 92.81 109 ARG A C 1
ATOM 876 O O . ARG A 1 109 ? 8.017 2.600 -2.340 1.00 92.81 109 ARG A O 1
ATOM 883 N N . ALA A 1 110 ? 8.467 0.747 -3.521 1.00 93.81 110 ALA A N 1
ATOM 884 C CA . ALA A 1 110 ? 7.096 0.253 -3.559 1.00 93.81 110 ALA A CA 1
ATOM 885 C C . ALA A 1 110 ? 6.534 0.044 -2.149 1.00 93.81 110 ALA A C 1
ATOM 887 O O . ALA A 1 110 ? 5.460 0.557 -1.843 1.00 93.81 110 ALA A O 1
ATOM 888 N N . LEU A 1 111 ? 7.287 -0.609 -1.259 1.00 95.56 111 LEU A N 1
ATOM 889 C CA . LEU A 1 111 ? 6.882 -0.824 0.133 1.00 95.56 111 LEU A CA 1
ATOM 890 C C . LEU A 1 111 ? 6.721 0.492 0.906 1.00 95.56 111 LEU A C 1
ATOM 892 O O . LEU A 1 111 ? 5.803 0.628 1.714 1.00 95.56 111 LEU A O 1
ATOM 896 N N . PHE A 1 112 ? 7.569 1.490 0.644 1.00 94.31 112 PHE A N 1
ATOM 897 C CA . PHE A 1 112 ? 7.397 2.829 1.211 1.00 94.31 112 PHE A CA 1
ATOM 898 C C . PHE A 1 112 ? 6.087 3.484 0.740 1.00 94.31 112 PHE A C 1
ATOM 900 O O . PHE A 1 112 ? 5.321 4.013 1.550 1.00 94.31 112 PHE A O 1
ATOM 907 N N . LEU A 1 113 ? 5.795 3.420 -0.563 1.00 94.06 113 LEU A N 1
ATOM 908 C CA . LEU A 1 113 ? 4.564 3.968 -1.134 1.00 94.06 113 LEU A CA 1
ATOM 909 C C . LEU A 1 113 ? 3.313 3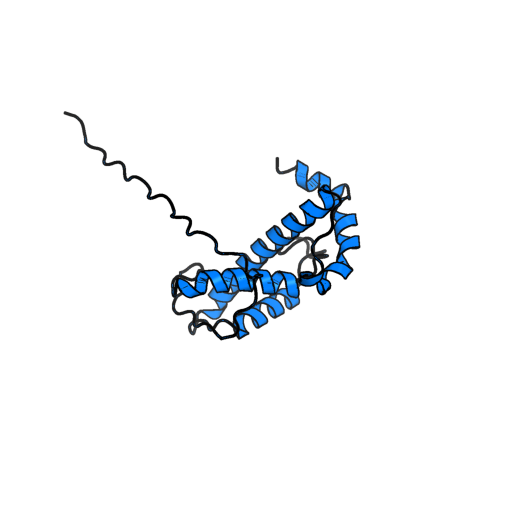.222 -0.640 1.00 94.06 113 LEU A C 1
ATOM 911 O O . LEU A 1 113 ? 2.308 3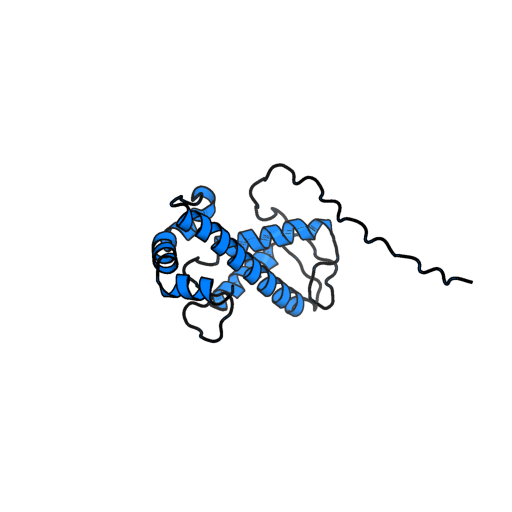.867 -0.341 1.00 94.06 113 LEU A O 1
ATOM 915 N N . MET A 1 114 ? 3.382 1.897 -0.488 1.00 96.56 114 MET A N 1
ATOM 916 C CA . MET A 1 114 ? 2.318 1.084 0.108 1.00 96.56 114 MET A CA 1
ATOM 917 C C . MET A 1 114 ? 2.040 1.499 1.554 1.00 96.56 114 MET A C 1
ATOM 919 O O . MET A 1 114 ? 0.880 1.659 1.922 1.00 96.56 114 MET A O 1
ATOM 923 N N . GLY A 1 115 ? 3.076 1.783 2.350 1.00 95.88 115 GLY A N 1
ATOM 924 C CA . GLY A 1 115 ? 2.905 2.297 3.711 1.00 95.88 115 GLY A CA 1
ATOM 925 C C . GLY A 1 115 ? 2.190 3.648 3.769 1.00 95.88 115 GLY A C 1
ATOM 926 O O . GLY A 1 115 ? 1.292 3.843 4.593 1.00 95.88 115 GLY A O 1
ATOM 927 N N . ASN A 1 116 ? 2.522 4.568 2.858 1.00 95.12 116 ASN A N 1
ATOM 928 C CA . ASN A 1 116 ? 1.805 5.841 2.733 1.00 95.12 116 ASN A CA 1
ATOM 929 C C . ASN A 1 116 ? 0.349 5.632 2.297 1.00 95.12 116 ASN A C 1
ATOM 931 O O . ASN A 1 116 ? -0.557 6.265 2.842 1.00 95.12 116 ASN A O 1
ATOM 935 N N . SER A 1 117 ? 0.120 4.724 1.346 1.00 95.31 117 SER A N 1
ATOM 936 C CA . SER A 1 117 ? -1.219 4.377 0.879 1.00 95.31 117 SER A CA 1
ATOM 937 C C . SER A 1 117 ? -2.068 3.761 1.994 1.00 95.31 117 SER A C 1
ATOM 939 O O . SER A 1 117 ? -3.207 4.178 2.190 1.00 95.31 117 SER A O 1
ATOM 941 N N . PHE A 1 118 ? -1.495 2.862 2.799 1.00 96.12 118 PHE A N 1
ATOM 942 C CA . PHE A 1 118 ? -2.157 2.249 3.950 1.00 96.12 118 PHE A CA 1
ATOM 943 C C . PHE A 1 118 ? -2.552 3.286 5.004 1.00 96.12 118 PHE A C 1
ATOM 945 O O . PHE A 1 118 ? -3.683 3.294 5.491 1.00 96.12 118 PHE A O 1
ATOM 952 N N . ARG A 1 119 ? -1.648 4.226 5.310 1.00 94.44 119 ARG A N 1
ATOM 953 C CA . ARG A 1 119 ? -1.940 5.345 6.216 1.00 94.44 119 ARG A CA 1
ATOM 954 C C . ARG A 1 119 ? -3.106 6.190 5.703 1.00 94.44 119 ARG A C 1
ATOM 956 O O . ARG A 1 119 ? -4.016 6.493 6.472 1.00 94.44 119 ARG A O 1
ATOM 963 N N . TYR A 1 120 ? -3.087 6.557 4.422 1.00 93.69 120 TYR A N 1
ATOM 964 C CA . TYR A 1 120 ? -4.159 7.346 3.815 1.00 93.69 120 TYR A CA 1
ATOM 965 C C . TYR A 1 120 ? -5.491 6.586 3.801 1.00 93.69 120 TYR A C 1
ATOM 967 O O . TYR A 1 120 ? -6.529 7.156 4.121 1.00 93.69 120 TYR A O 1
ATOM 975 N N . PHE A 1 121 ? -5.463 5.284 3.515 1.00 94.31 121 PHE A N 1
ATOM 976 C CA . PHE A 1 121 ? -6.649 4.436 3.552 1.00 94.31 121 PHE A CA 1
ATOM 977 C C . PHE A 1 121 ? -7.297 4.420 4.943 1.00 94.31 121 PHE A C 1
ATOM 979 O O . PHE A 1 121 ? -8.480 4.736 5.070 1.00 94.31 121 PHE A O 1
ATOM 986 N N . LYS A 1 122 ? -6.516 4.177 6.005 1.00 93.69 122 LYS A N 1
ATOM 987 C CA . LYS A 1 122 ? -7.014 4.249 7.391 1.00 93.69 122 LYS A CA 1
ATOM 988 C C . LYS A 1 122 ? -7.520 5.644 7.761 1.00 93.69 122 LYS A C 1
ATOM 990 O O . LYS A 1 122 ? -8.482 5.750 8.515 1.00 93.69 122 LYS A O 1
ATOM 995 N N . PHE A 1 123 ? -6.891 6.709 7.258 1.00 92.44 123 PHE A N 1
ATOM 996 C CA . PHE A 1 123 ? -7.366 8.078 7.471 1.00 92.44 123 PHE A CA 1
ATOM 997 C C . PHE A 1 123 ? -8.760 8.293 6.867 1.00 92.44 123 PHE A C 1
ATOM 999 O O . PHE A 1 123 ? -9.626 8.850 7.538 1.00 92.44 123 PHE A O 1
ATOM 1006 N N . THR A 1 124 ? -8.998 7.810 5.645 1.00 92.69 124 THR A N 1
ATOM 1007 C CA . THR A 1 124 ? -10.319 7.858 5.001 1.00 92.69 124 THR A CA 1
ATOM 1008 C C . THR A 1 124 ? -11.355 7.068 5.798 1.00 92.69 124 THR A C 1
ATOM 1010 O O . THR A 1 124 ? -12.403 7.615 6.122 1.00 92.69 124 THR A O 1
ATOM 1013 N N . LEU A 1 125 ? -11.038 5.839 6.214 1.00 93.25 125 LEU A N 1
ATOM 1014 C CA . LEU A 1 125 ? -11.924 5.024 7.055 1.00 93.25 125 LEU A CA 1
ATOM 1015 C C . LEU A 1 125 ? -12.243 5.690 8.399 1.00 93.25 125 LEU A C 1
ATOM 1017 O O . LEU A 1 125 ? -13.380 5.678 8.851 1.00 93.25 125 LEU A O 1
ATOM 1021 N N . ASN A 1 126 ? -11.266 6.351 9.018 1.00 92.31 126 ASN A N 1
ATOM 1022 C CA . ASN A 1 126 ? -11.480 7.072 10.270 1.00 92.31 126 ASN A CA 1
ATOM 1023 C C . ASN A 1 126 ? -12.468 8.245 10.128 1.00 92.31 126 ASN A C 1
ATOM 1025 O O . ASN A 1 126 ? -13.119 8.610 11.102 1.00 92.31 126 ASN A O 1
ATOM 1029 N N . LYS A 1 127 ? -12.606 8.843 8.934 1.00 92.56 127 LYS A N 1
ATOM 1030 C CA . LYS A 1 127 ? -13.646 9.856 8.691 1.00 92.56 127 LYS A CA 1
ATOM 1031 C C . LYS A 1 127 ? -15.045 9.255 8.790 1.00 92.56 127 LYS A C 1
ATOM 1033 O O . LYS A 1 127 ? -15.911 9.891 9.375 1.00 92.56 127 LYS A O 1
ATOM 1038 N N . HIS A 1 128 ? -15.240 8.040 8.278 1.00 92.81 128 HIS A N 1
ATOM 1039 C CA . HIS A 1 128 ? -16.508 7.318 8.400 1.00 92.81 128 HIS A CA 1
ATOM 1040 C C . HIS A 1 128 ? -16.849 7.051 9.871 1.00 92.81 128 HIS A C 1
ATOM 1042 O O . HIS A 1 128 ? -17.939 7.397 10.314 1.00 92.81 128 HIS A O 1
ATOM 1048 N N . VAL A 1 129 ? -15.869 6.601 10.666 1.00 92.31 129 VAL A N 1
ATOM 1049 C CA . VAL A 1 129 ? -16.040 6.419 12.121 1.00 92.31 129 VAL A CA 1
ATOM 1050 C C . VAL A 1 129 ? -16.477 7.717 12.810 1.00 92.31 129 VAL A C 1
ATOM 1052 O O . VAL A 1 129 ? -17.464 7.730 13.541 1.00 92.31 129 VAL A O 1
ATOM 1055 N N . LYS A 1 130 ? -15.775 8.831 12.555 1.00 90.38 130 LYS A N 1
ATOM 1056 C CA . LYS A 1 130 ? -16.087 10.136 13.166 1.00 90.38 130 LYS A CA 1
ATOM 1057 C C . LYS A 1 130 ? -17.459 10.671 12.761 1.00 90.38 130 LYS A C 1
ATOM 1059 O O . LYS A 1 130 ? -18.153 11.255 13.586 1.00 90.38 130 LYS A O 1
ATOM 1064 N N . ASN A 1 131 ? -17.840 10.459 11.506 1.00 91.88 131 ASN A N 1
ATOM 1065 C CA . ASN A 1 131 ? -19.109 10.929 10.962 1.00 91.88 131 ASN A CA 1
ATOM 1066 C C . ASN A 1 131 ? -20.270 9.961 11.237 1.00 91.88 131 ASN A C 1
ATOM 1068 O O . ASN A 1 131 ? -21.393 10.266 10.848 1.00 91.88 131 ASN A O 1
ATOM 1072 N N . LYS A 1 132 ? -20.011 8.814 11.886 1.00 90.81 132 LYS A N 1
ATOM 1073 C CA . LYS A 1 132 ? -20.979 7.724 12.089 1.00 90.81 132 LYS A CA 1
ATOM 1074 C C . LYS A 1 132 ? -21.620 7.261 10.773 1.00 90.81 132 LYS A C 1
ATOM 1076 O O . LYS A 1 132 ? -22.812 6.977 10.720 1.00 90.81 132 LYS A O 1
ATOM 1081 N N . THR A 1 133 ? -20.822 7.220 9.709 1.00 92.38 133 THR A N 1
ATOM 1082 C CA . THR A 1 133 ? -21.212 6.675 8.404 1.00 92.38 133 THR A CA 1
ATOM 1083 C C . THR A 1 133 ? -20.453 5.387 8.126 1.00 92.38 133 THR A C 1
ATOM 1085 O O . THR A 1 133 ? -19.456 5.088 8.786 1.00 92.38 133 THR A O 1
ATOM 1088 N N . GLU A 1 134 ? -20.895 4.634 7.122 1.00 88.62 134 GLU A N 1
ATOM 1089 C CA . GLU A 1 134 ? -20.187 3.444 6.658 1.00 88.62 134 GLU A CA 1
ATOM 1090 C C . GLU A 1 134 ? -19.424 3.715 5.352 1.00 88.62 134 GLU A C 1
ATOM 1092 O O . GLU A 1 134 ? -19.856 4.541 4.537 1.00 88.62 134 GLU A O 1
ATOM 1097 N N . PRO A 1 135 ? -18.251 3.089 5.164 1.00 90.25 135 PRO A N 1
ATOM 1098 C CA . PRO A 1 135 ? -17.602 2.982 3.864 1.00 90.25 135 PRO A CA 1
ATOM 1099 C C . PRO A 1 135 ? -18.477 2.248 2.841 1.00 90.25 135 PRO A C 1
ATOM 1101 O O . PRO A 1 135 ? -19.326 1.438 3.196 1.00 90.25 135 PRO A O 1
ATOM 1104 N N . ASP A 1 136 ? -18.204 2.477 1.559 1.00 88.00 136 ASP A N 1
ATOM 1105 C CA . ASP A 1 136 ? -18.744 1.634 0.493 1.00 88.00 136 ASP A CA 1
ATOM 1106 C C . ASP A 1 136 ? -18.089 0.241 0.541 1.00 88.00 136 ASP A C 1
ATOM 1108 O O . ASP A 1 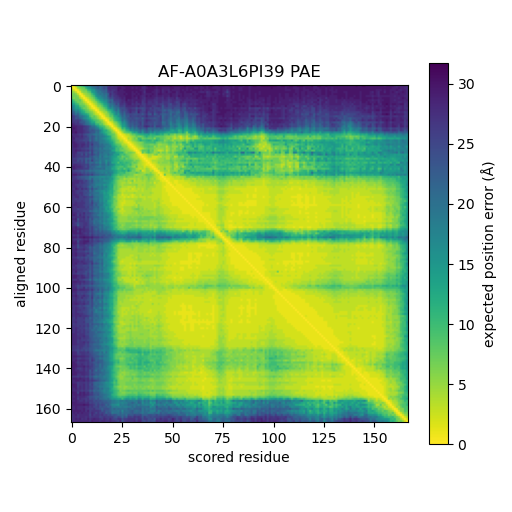136 ? -16.905 0.074 0.218 1.00 88.00 136 ASP A O 1
ATOM 1112 N N . TRP A 1 137 ? -18.867 -0.749 0.981 1.00 88.12 137 TRP A N 1
ATOM 1113 C CA . TRP A 1 137 ? -18.418 -2.127 1.145 1.00 88.12 137 TRP A CA 1
ATOM 1114 C C . TRP A 1 137 ? -18.390 -2.929 -0.153 1.00 88.12 137 TRP A C 1
ATOM 1116 O O . TRP A 1 137 ? -17.685 -3.935 -0.192 1.00 88.12 137 TRP A O 1
ATOM 1126 N N . GLU A 1 138 ? -19.047 -2.489 -1.233 1.00 85.31 138 GLU A N 1
ATOM 1127 C CA . GLU A 1 138 ? -19.016 -3.216 -2.513 1.00 85.31 138 GLU A CA 1
ATOM 1128 C C . GLU A 1 138 ? -17.574 -3.376 -3.016 1.00 85.31 138 GLU A C 1
ATOM 1130 O O . GLU A 1 138 ? -17.170 -4.431 -3.504 1.00 85.31 138 GLU A O 1
ATOM 1135 N N . ASN A 1 139 ? -16.760 -2.339 -2.807 1.00 78.75 139 ASN A N 1
ATOM 1136 C CA . ASN A 1 139 ? -15.357 -2.295 -3.210 1.00 78.75 139 ASN A CA 1
ATOM 1137 C C . ASN A 1 139 ? -14.374 -2.708 -2.096 1.00 78.75 139 ASN A C 1
ATOM 1139 O O . ASN A 1 139 ? -13.163 -2.729 -2.325 1.00 78.75 139 ASN A O 1
ATOM 1143 N N . LEU A 1 140 ? -14.869 -2.992 -0.885 1.00 85.75 140 LEU A N 1
ATOM 1144 C CA . LEU A 1 140 ? -14.076 -3.240 0.328 1.00 85.75 140 LEU A CA 1
ATOM 1145 C C . LEU A 1 140 ? -14.600 -4.430 1.150 1.00 85.75 140 LEU A C 1
ATOM 1147 O O . LEU A 1 140 ? -14.369 -4.492 2.357 1.00 85.75 140 LEU A O 1
ATOM 1151 N N . ALA A 1 141 ? -15.291 -5.384 0.523 1.00 86.69 141 ALA A N 1
ATOM 1152 C CA . ALA A 1 141 ? -15.947 -6.497 1.215 1.00 86.69 141 ALA A CA 1
ATOM 1153 C C . ALA A 1 141 ? -14.976 -7.309 2.099 1.00 86.69 141 ALA A C 1
ATOM 1155 O O . ALA A 1 141 ? -15.294 -7.683 3.225 1.00 86.69 141 ALA A O 1
ATOM 1156 N N . ASN A 1 142 ? -13.735 -7.496 1.640 1.00 88.12 142 ASN A N 1
ATOM 1157 C CA . ASN A 1 142 ? -12.654 -8.148 2.390 1.00 88.12 142 ASN A CA 1
ATOM 1158 C C . ASN A 1 142 ? -12.211 -7.379 3.652 1.00 88.12 142 ASN A C 1
ATOM 1160 O O . ASN A 1 142 ? -11.520 -7.936 4.501 1.00 88.12 142 ASN A O 1
ATOM 1164 N N . GLN A 1 143 ? -12.548 -6.095 3.765 1.00 91.81 143 GLN A N 1
ATOM 1165 C CA . GLN A 1 143 ? -12.221 -5.253 4.916 1.00 91.81 143 GLN A CA 1
ATOM 1166 C C . GLN A 1 143 ? -13.378 -5.148 5.907 1.00 91.81 143 GLN A C 1
ATOM 1168 O O . GLN A 1 143 ? -13.134 -4.862 7.079 1.00 91.81 143 GLN A O 1
ATOM 1173 N N . GLN A 1 144 ? -14.611 -5.409 5.463 1.00 92.06 144 GLN A N 1
ATOM 1174 C CA . GLN A 1 144 ? -15.816 -5.308 6.287 1.00 92.06 144 GLN A CA 1
ATOM 1175 C C . GLN A 1 144 ? -15.731 -6.194 7.536 1.00 92.06 144 GLN A C 1
ATOM 1177 O O . GLN A 1 144 ? -16.080 -5.757 8.627 1.00 92.06 144 GLN A O 1
ATOM 1182 N N . LEU A 1 145 ? -15.153 -7.392 7.409 1.00 92.94 145 LEU A N 1
ATOM 1183 C CA . LEU A 1 145 ? -14.954 -8.317 8.532 1.00 92.94 145 LEU A CA 1
ATOM 1184 C C . LEU A 1 145 ? -14.031 -7.791 9.649 1.00 92.94 145 LEU A C 1
ATOM 1186 O O . LEU A 1 145 ? -14.039 -8.325 10.751 1.00 92.94 145 LEU A O 1
ATOM 1190 N N . PHE A 1 146 ? -13.244 -6.747 9.385 1.00 93.56 146 PHE A N 1
ATOM 1191 C CA . PHE A 1 146 ? -12.381 -6.095 10.376 1.00 93.56 146 PHE A CA 1
ATOM 1192 C C . PHE A 1 146 ? -12.927 -4.731 10.824 1.00 93.56 146 PHE A C 1
ATOM 1194 O O . PHE A 1 146 ? -12.239 -3.996 11.539 1.00 93.56 146 PHE A O 1
ATOM 1201 N N . TRP A 1 147 ? -14.123 -4.345 10.367 1.00 93.69 147 TRP A N 1
ATOM 1202 C CA . TRP A 1 147 ? -14.665 -3.008 10.596 1.00 93.69 147 TRP A CA 1
ATOM 1203 C C . TRP A 1 147 ? -14.953 -2.744 12.069 1.00 93.69 147 TRP A C 1
ATOM 1205 O O . TRP A 1 147 ? -14.514 -1.724 12.594 1.00 93.69 147 TRP A O 1
ATOM 1215 N N . GLU A 1 148 ? -15.614 -3.676 12.753 1.00 92.38 148 GLU A N 1
ATOM 1216 C CA . GLU A 1 148 ? -15.951 -3.536 14.173 1.00 92.38 148 GLU A CA 1
ATOM 1217 C C . GLU A 1 148 ? -14.694 -3.388 15.039 1.00 92.38 148 GLU A C 1
ATOM 1219 O O . GLU A 1 148 ? -14.590 -2.447 15.825 1.00 92.38 148 GLU A O 1
ATOM 1224 N N . GLU A 1 149 ? -13.685 -4.241 14.824 1.00 92.75 149 GLU A N 1
ATOM 1225 C CA . GLU A 1 149 ? -12.381 -4.149 15.499 1.00 92.75 149 GLU A CA 1
ATOM 1226 C C . GLU A 1 149 ? -11.724 -2.779 15.267 1.00 92.75 149 GLU A C 1
ATOM 1228 O O . GLU A 1 149 ? -11.211 -2.143 16.194 1.00 92.75 149 GLU A O 1
ATOM 1233 N N . PHE A 1 150 ? -11.777 -2.284 14.028 1.00 92.75 150 PHE A N 1
ATOM 1234 C CA . PHE A 1 150 ? -11.233 -0.980 13.674 1.00 92.75 150 PHE A CA 1
ATOM 1235 C C . PHE A 1 150 ? -11.988 0.176 14.350 1.00 92.75 150 PHE A C 1
ATOM 1237 O O . PHE A 1 150 ? -11.342 1.093 14.864 1.00 92.75 150 PHE A O 1
ATOM 1244 N N . VAL A 1 151 ? -13.324 0.140 14.380 1.00 92.25 151 VAL A N 1
ATOM 1245 C CA . VAL A 1 151 ? -14.1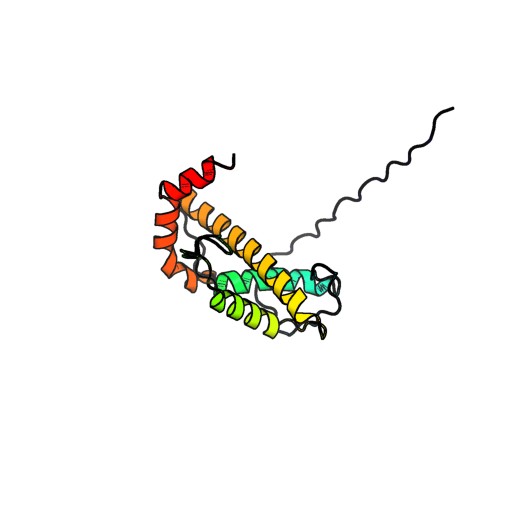68 1.143 15.050 1.00 92.25 151 VAL A CA 1
ATOM 1246 C C . VAL A 1 151 ? -13.888 1.155 16.550 1.00 92.25 151 VAL A C 1
ATOM 1248 O O . VAL A 1 151 ? -13.610 2.224 17.095 1.00 92.25 151 VAL A O 1
ATOM 1251 N N . MET A 1 152 ? -13.874 -0.014 17.201 1.00 90.75 152 MET A N 1
ATOM 1252 C CA . MET A 1 152 ? -13.562 -0.138 18.629 1.00 90.75 152 MET A CA 1
ATOM 1253 C C . MET A 1 152 ? -12.207 0.489 18.961 1.00 90.75 152 MET A C 1
ATOM 1255 O O . MET A 1 152 ? -12.099 1.287 19.890 1.00 90.75 152 MET A O 1
ATOM 1259 N N . TYR A 1 153 ? -11.175 0.199 18.163 1.00 88.69 153 TYR A N 1
ATOM 1260 C CA . TYR A 1 153 ? -9.859 0.806 18.351 1.00 88.69 153 TYR A CA 1
ATOM 1261 C C . TYR A 1 153 ? -9.871 2.327 18.145 1.00 88.69 153 TYR A C 1
ATOM 1263 O O . TYR A 1 153 ? -9.201 3.052 18.873 1.00 88.69 153 TYR A O 1
ATOM 1271 N N . LYS A 1 154 ? -10.612 2.851 17.163 1.00 87.88 154 LYS A N 1
ATOM 1272 C CA . LYS A 1 154 ? -10.674 4.303 16.922 1.00 87.88 154 LYS A CA 1
ATOM 1273 C C . LYS A 1 154 ? -11.451 5.074 17.982 1.00 87.88 154 LYS A C 1
ATOM 1275 O O . LYS A 1 154 ? -11.150 6.250 18.201 1.00 87.88 154 LYS A O 1
ATOM 1280 N N . MET A 1 155 ? -12.391 4.414 18.646 1.00 83.56 155 MET A N 1
ATOM 1281 C CA . MET A 1 155 ? -13.113 4.968 19.787 1.00 83.56 155 MET A CA 1
ATOM 1282 C C . MET A 1 155 ? -12.350 4.817 21.112 1.00 83.56 155 MET A C 1
ATOM 1284 O O . MET A 1 155 ? -12.721 5.470 22.082 1.00 83.56 155 MET A O 1
ATOM 1288 N N . SER A 1 156 ? -11.285 4.008 21.172 1.00 84.25 156 SER A N 1
ATOM 1289 C CA . SER A 1 156 ? -10.513 3.827 22.403 1.00 84.25 156 SER A CA 1
ATOM 1290 C C . SER A 1 156 ? -9.677 5.061 22.763 1.00 84.25 156 SER A C 1
ATOM 1292 O O . SER A 1 156 ? -9.188 5.798 21.897 1.00 84.25 156 SER A O 1
ATOM 1294 N N . GLU A 1 157 ? -9.463 5.256 24.065 1.00 67.25 157 GLU A N 1
ATOM 1295 C CA . GLU A 1 157 ? -8.666 6.362 24.613 1.00 67.25 157 GLU A CA 1
ATOM 1296 C C . GLU A 1 157 ? -7.224 6.362 24.077 1.00 67.25 157 GLU A C 1
ATOM 1298 O O . GLU A 1 157 ? -6.675 7.422 23.776 1.00 67.25 157 GLU A O 1
ATOM 1303 N N . GLU A 1 158 ? -6.645 5.177 23.836 1.00 64.88 158 GLU A N 1
ATOM 1304 C CA . GLU A 1 158 ? -5.314 4.995 23.236 1.00 64.88 158 GLU A CA 1
ATOM 1305 C C . GLU A 1 158 ? -5.212 5.671 21.853 1.00 64.88 158 GLU A C 1
ATOM 1307 O O . GLU A 1 158 ? -4.204 6.301 21.521 1.00 64.88 158 GLU A O 1
ATOM 1312 N N . SER A 1 159 ? -6.257 5.578 21.018 1.00 61.97 159 SER A N 1
ATOM 1313 C CA . SER A 1 159 ? -6.252 6.233 19.705 1.00 61.97 159 SER A CA 1
ATOM 1314 C C . SER A 1 159 ? -6.507 7.737 19.800 1.00 61.97 159 SER A C 1
ATOM 1316 O O . SER A 1 159 ? -6.013 8.472 18.939 1.00 61.97 159 SER A O 1
ATOM 1318 N N . GLN A 1 160 ? -7.279 8.200 20.785 1.00 61.97 160 GLN A N 1
ATOM 1319 C CA . GLN A 1 160 ? -7.537 9.629 20.982 1.00 61.97 160 GLN A CA 1
ATOM 1320 C C . GLN A 1 160 ? -6.277 10.337 21.497 1.00 61.97 160 GLN A C 1
ATOM 1322 O O . GLN A 1 160 ? -5.888 11.349 20.921 1.00 61.97 160 GLN A O 1
ATOM 1327 N N . ALA A 1 161 ? -5.562 9.743 22.460 1.00 59.25 161 ALA A N 1
ATOM 1328 C CA . ALA A 1 161 ? -4.312 10.276 23.008 1.00 59.25 161 ALA A CA 1
ATOM 1329 C C . ALA A 1 161 ? -3.222 10.470 21.935 1.00 59.25 161 ALA A C 1
ATOM 1331 O O . ALA A 1 161 ? -2.596 11.526 21.856 1.00 59.25 161 ALA A O 1
ATOM 1332 N N . ASN A 1 162 ? -3.064 9.503 21.024 1.00 58.56 162 ASN A N 1
ATOM 1333 C CA . ASN A 1 162 ? -2.114 9.597 19.907 1.00 58.56 162 ASN A CA 1
ATOM 1334 C C . ASN A 1 162 ? -2.451 10.710 18.892 1.00 58.56 162 ASN A C 1
ATOM 1336 O O . ASN A 1 162 ? -1.577 11.139 18.131 1.00 58.56 162 ASN A O 1
ATOM 1340 N N . SER A 1 163 ? -3.710 11.163 18.842 1.00 57.16 163 SER A N 1
ATOM 1341 C CA . SER A 1 163 ? -4.122 12.293 18.003 1.00 57.16 163 SER A CA 1
ATOM 1342 C C . SER A 1 163 ? -3.801 13.640 18.651 1.00 57.16 163 SER A C 1
ATOM 1344 O O . SER A 1 163 ? -3.593 14.603 17.918 1.00 57.16 163 SER A O 1
ATOM 1346 N N . THR A 1 164 ? -3.760 13.715 19.984 1.00 48.97 164 THR A N 1
ATOM 1347 C CA . THR A 1 164 ? -3.527 14.954 20.745 1.00 48.97 164 THR A CA 1
ATOM 1348 C C . THR A 1 164 ? -2.039 15.275 20.909 1.00 48.97 164 THR A C 1
ATOM 1350 O O . THR A 1 164 ? -1.676 16.442 20.954 1.00 48.97 164 THR A O 1
ATOM 1353 N N . THR A 1 165 ? -1.158 14.268 20.941 1.00 47.53 165 THR A N 1
ATOM 1354 C CA . THR A 1 165 ? 0.301 14.460 21.113 1.00 47.53 165 THR A CA 1
ATOM 1355 C C . THR A 1 165 ? 1.023 15.002 19.864 1.00 47.53 165 THR A C 1
ATOM 1357 O O . THR A 1 165 ? 2.171 15.416 19.962 1.00 47.53 165 THR A O 1
ATOM 1360 N N . ASN A 1 166 ? 0.380 15.027 18.690 1.00 47.69 166 ASN A N 1
ATOM 1361 C CA . ASN A 1 166 ? 0.974 15.529 17.435 1.00 47.69 166 ASN A CA 1
ATOM 1362 C C . ASN A 1 166 ? 0.433 16.905 16.987 1.00 47.69 166 ASN A C 1
ATOM 1364 O O . ASN A 1 166 ? 0.596 17.251 15.813 1.00 47.69 166 ASN A O 1
ATOM 1368 N N . SER A 1 167 ? -0.238 17.650 17.874 1.00 34.72 167 SER A N 1
ATOM 1369 C CA . SER A 1 167 ? -0.778 18.989 17.589 1.00 34.72 167 SER A CA 1
ATOM 1370 C C . SER A 1 167 ? 0.115 20.106 18.112 1.00 34.72 167 SER A C 1
ATOM 1372 O O . SER A 1 167 ? 0.660 19.948 19.224 1.00 34.72 167 SER A O 1
#